Protein AF-A0A560XDJ1-F1 (afdb_monomer_lite)

Sequence (85 aa):
MGNLTAANIASLEVSASWGSLNKDGSLGLPVTVIKRLPLKGECAAASWCEFSVVFDGIKPDEFGFLQVEKVHVGRVSLSKGINER

pLDDT: mean 88.01, std 11.67, range [40.94, 95.5]

Structure (mmCIF, N/CA/C/O backbone):
data_AF-A0A560XDJ1-F1
#
_entry.id   AF-A0A560XDJ1-F1
#
loop_
_atom_site.group_PDB
_atom_site.id
_atom_site.type_symbol
_atom_site.label_atom_id
_atom_site.label_alt_id
_atom_site.label_comp_id
_atom_site.label_asym_id
_atom_site.label_entity_id
_atom_site.label_seq_id
_atom_site.pdbx_PDB_ins_code
_atom_site.Cartn_x
_atom_site.Cartn_y
_atom_site.Cartn_z
_atom_site.occupancy
_atom_site.B_iso_or_equiv
_atom_site.auth_seq_id
_atom_site.auth_comp_id
_atom_site.auth_asym_id
_atom_site.auth_atom_id
_atom_site.pdbx_PDB_model_num
ATOM 1 N N . MET A 1 1 ? -0.197 0.902 -8.078 1.00 88.00 1 MET A N 1
ATOM 2 C CA . MET A 1 1 ? 1.138 1.438 -7.716 1.00 88.00 1 MET A CA 1
ATOM 3 C C . MET A 1 1 ? 1.879 1.808 -8.994 1.00 88.00 1 MET A C 1
ATOM 5 O O . MET A 1 1 ? 1.797 1.041 -9.942 1.00 88.00 1 MET A O 1
ATOM 9 N N . GLY A 1 2 ? 2.546 2.964 -9.050 1.00 92.81 2 GLY A N 1
ATOM 10 C CA . GLY A 1 2 ? 3.359 3.360 -10.208 1.00 92.81 2 GLY A CA 1
ATOM 11 C C . GLY A 1 2 ? 4.839 3.066 -9.969 1.00 92.81 2 GLY A C 1
ATOM 12 O O . GLY A 1 2 ? 5.386 3.511 -8.961 1.00 92.81 2 GLY A O 1
ATOM 13 N N . ASN A 1 3 ? 5.486 2.327 -10.872 1.00 94.06 3 ASN A N 1
ATOM 14 C CA . ASN A 1 3 ? 6.935 2.150 -10.853 1.00 94.06 3 ASN A CA 1
ATOM 15 C C . ASN A 1 3 ? 7.591 3.266 -11.661 1.00 94.06 3 ASN A C 1
ATOM 17 O O . ASN A 1 3 ? 7.556 3.271 -12.886 1.00 94.06 3 ASN A O 1
ATOM 21 N N . LEU A 1 4 ? 8.202 4.209 -10.951 1.00 93.12 4 LEU A N 1
ATOM 22 C CA . LEU A 1 4 ? 8.866 5.369 -11.547 1.00 93.12 4 LEU A CA 1
ATOM 23 C C . LEU A 1 4 ? 10.295 5.069 -12.023 1.00 93.12 4 LEU A C 1
ATOM 25 O O . LEU A 1 4 ? 10.976 5.959 -12.524 1.00 93.12 4 LEU A O 1
ATOM 29 N N . THR A 1 5 ? 10.779 3.842 -11.831 1.00 92.38 5 THR A N 1
ATOM 30 C CA . THR A 1 5 ? 12.140 3.456 -12.207 1.00 92.38 5 THR A CA 1
ATOM 31 C C . THR A 1 5 ? 12.195 2.925 -13.637 1.00 92.38 5 THR A C 1
ATOM 33 O O . THR A 1 5 ? 11.206 2.430 -14.178 1.00 92.38 5 THR A O 1
ATOM 36 N N . ALA A 1 6 ? 13.387 2.965 -14.233 1.00 92.44 6 ALA A N 1
ATOM 37 C CA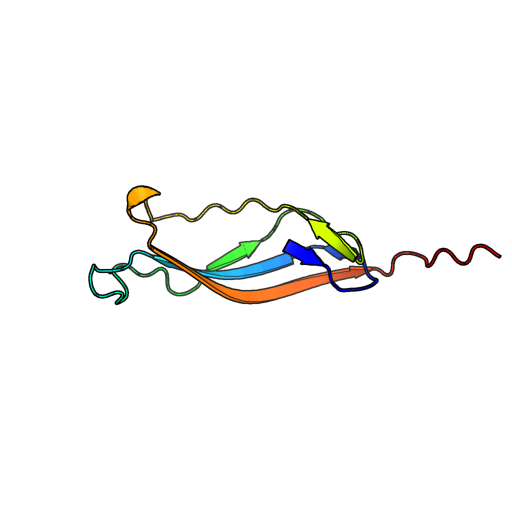 . ALA A 1 6 ? 13.685 2.320 -15.514 1.00 92.44 6 ALA A CA 1
ATOM 38 C C . ALA A 1 6 ? 13.968 0.806 -15.380 1.00 92.44 6 ALA A C 1
ATOM 40 O O . ALA A 1 6 ? 14.497 0.186 -16.299 1.00 92.44 6 ALA A O 1
ATOM 41 N N . ALA A 1 7 ? 13.675 0.210 -14.221 1.00 94.00 7 ALA A N 1
ATOM 42 C CA . ALA A 1 7 ? 13.898 -1.199 -13.938 1.00 94.00 7 ALA A CA 1
ATOM 43 C C . ALA A 1 7 ? 12.572 -1.886 -13.623 1.00 94.00 7 ALA A C 1
ATOM 45 O O . ALA A 1 7 ? 11.674 -1.285 -13.040 1.00 94.00 7 ALA A O 1
ATOM 46 N N . ASN A 1 8 ? 12.470 -3.169 -13.942 1.00 94.56 8 ASN A N 1
ATOM 47 C CA . ASN A 1 8 ? 11.411 -3.994 -13.391 1.00 94.56 8 ASN A CA 1
ATOM 48 C C . ASN A 1 8 ? 11.685 -4.228 -11.902 1.00 94.56 8 ASN A C 1
ATOM 50 O O . ASN A 1 8 ? 12.822 -4.509 -11.503 1.00 94.56 8 ASN A O 1
ATOM 54 N N . ILE A 1 9 ? 10.639 -4.141 -11.085 1.00 95.00 9 ILE A N 1
ATOM 55 C CA . ILE A 1 9 ? 10.698 -4.397 -9.645 1.00 95.00 9 ILE A CA 1
ATOM 56 C C . ILE A 1 9 ? 9.786 -5.568 -9.288 1.00 95.00 9 ILE A C 1
ATOM 58 O O . ILE A 1 9 ? 8.647 -5.644 -9.738 1.00 95.00 9 ILE A O 1
ATOM 62 N N . ALA A 1 10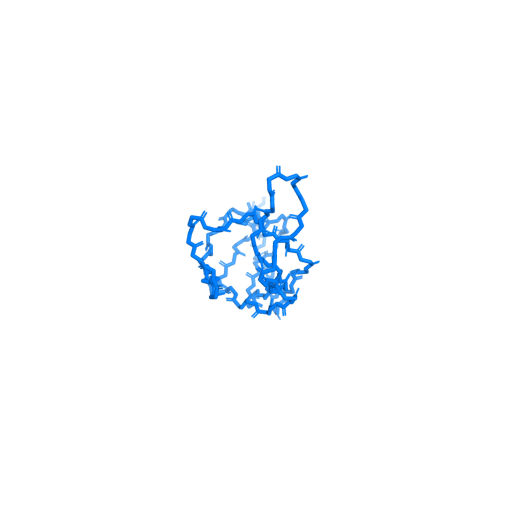 ? 10.277 -6.491 -8.471 1.00 94.19 10 ALA A N 1
ATOM 63 C CA . ALA A 1 10 ? 9.530 -7.666 -8.036 1.00 94.19 10 ALA A CA 1
ATOM 64 C C . ALA A 1 10 ? 9.794 -7.963 -6.558 1.00 94.19 10 ALA A C 1
ATOM 66 O O . ALA A 1 10 ? 10.675 -7.361 -5.932 1.00 94.19 10 ALA A O 1
ATOM 67 N N . SER A 1 11 ? 9.030 -8.911 -6.008 1.00 93.69 11 SER A N 1
ATOM 68 C CA . SER A 1 11 ? 9.110 -9.293 -4.591 1.00 93.69 11 SER A CA 1
ATOM 69 C C . SER A 1 11 ? 8.932 -8.079 -3.677 1.00 93.69 11 SER A C 1
ATOM 71 O O . SER A 1 11 ? 9.752 -7.811 -2.799 1.00 93.69 11 SER A O 1
ATOM 73 N N . LEU A 1 12 ? 7.892 -7.295 -3.960 1.00 94.50 12 LEU A N 1
ATOM 74 C CA . LEU A 1 12 ? 7.564 -6.100 -3.198 1.00 94.50 12 LEU A CA 1
ATOM 75 C C . LEU A 1 12 ? 6.927 -6.493 -1.861 1.00 94.50 12 LEU A C 1
ATOM 77 O O . LEU A 1 12 ? 6.085 -7.386 -1.799 1.00 94.50 12 LEU A O 1
ATOM 81 N N . GLU A 1 13 ? 7.298 -5.790 -0.800 1.00 95.25 13 GLU A N 1
ATOM 82 C CA . GLU A 1 13 ? 6.677 -5.896 0.521 1.00 95.25 13 GLU A CA 1
ATOM 83 C C . GLU A 1 13 ? 6.305 -4.497 1.008 1.00 95.25 13 GLU A C 1
ATOM 85 O O . GLU A 1 13 ? 7.092 -3.557 0.883 1.00 95.25 13 GLU A O 1
ATOM 90 N N . VAL A 1 14 ? 5.105 -4.350 1.565 1.00 94.56 14 VAL A N 1
ATOM 91 C CA . VAL A 1 14 ? 4.628 -3.093 2.144 1.00 94.56 14 VAL A CA 1
ATOM 92 C C . VAL A 1 14 ? 4.479 -3.250 3.649 1.00 94.56 14 VAL A C 1
ATOM 94 O O . VAL A 1 14 ? 3.778 -4.145 4.109 1.00 94.56 14 VAL A O 1
ATOM 97 N N . SER A 1 15 ? 5.097 -2.357 4.416 1.00 95.12 15 SER A N 1
ATOM 98 C CA . SER A 1 15 ? 4.777 -2.167 5.829 1.00 95.12 15 SER A CA 1
ATOM 99 C C . SER A 1 15 ? 3.667 -1.134 5.938 1.00 95.12 15 SER A C 1
ATOM 101 O O . SER A 1 15 ? 3.855 0.014 5.523 1.00 95.12 15 SER A O 1
ATOM 103 N N . ALA A 1 16 ? 2.522 -1.538 6.477 1.00 94.69 16 ALA A N 1
ATOM 104 C CA . ALA A 1 16 ? 1.367 -0.665 6.624 1.00 94.69 16 ALA A CA 1
ATOM 105 C C . ALA A 1 16 ? 0.610 -0.898 7.933 1.00 94.69 16 ALA A C 1
ATOM 107 O O . ALA A 1 16 ? 0.643 -1.988 8.508 1.00 94.69 16 ALA A O 1
ATOM 108 N N . SER A 1 17 ? -0.110 0.132 8.356 1.00 93.81 17 SER A N 1
ATOM 109 C CA . SER A 1 17 ? -1.045 0.136 9.474 1.00 93.81 17 SER A CA 1
ATOM 110 C C . SER A 1 17 ? -2.429 0.559 8.978 1.00 93.81 17 SER A C 1
ATOM 112 O O . SER A 1 17 ? -2.557 1.301 8.001 1.00 93.81 17 SER A O 1
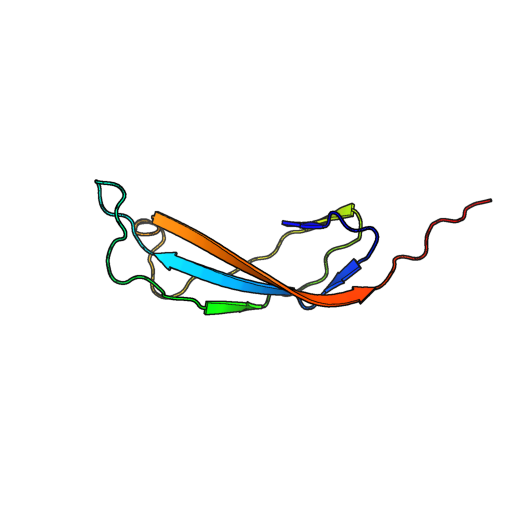ATOM 114 N N . TRP A 1 18 ? -3.480 0.026 9.595 1.00 94.38 18 TRP A N 1
ATOM 115 C CA . TRP A 1 18 ? -4.862 0.326 9.220 1.00 94.38 18 TRP A CA 1
ATOM 116 C C . TRP A 1 18 ? -5.795 0.187 10.415 1.00 94.38 18 TRP A C 1
ATOM 118 O O . TRP A 1 18 ? -5.491 -0.497 11.401 1.00 94.38 18 TRP A O 1
ATOM 128 N N . GLY A 1 19 ? -6.946 0.840 10.322 1.00 94.81 19 GLY A N 1
ATOM 129 C CA . GLY A 1 19 ? -7.903 0.881 11.414 1.00 94.81 19 GLY A CA 1
ATOM 130 C C . GLY A 1 19 ? -9.095 1.782 11.127 1.00 94.81 19 GLY A C 1
ATOM 131 O O . GLY A 1 19 ? -9.268 2.307 10.023 1.00 94.81 19 GLY A O 1
ATOM 132 N N . SER A 1 20 ? -9.911 1.963 12.157 1.00 93.88 20 SER A N 1
ATOM 133 C CA . SER A 1 20 ? -11.047 2.878 12.143 1.00 93.88 20 SER A CA 1
ATOM 134 C C . SER A 1 20 ? -10.629 4.298 12.511 1.00 93.88 20 SER A C 1
ATOM 136 O O . SER A 1 20 ? -9.586 4.523 13.128 1.00 93.88 20 SER A O 1
ATOM 138 N N . LEU A 1 21 ? -11.476 5.262 12.161 1.00 93.12 21 LEU A N 1
ATOM 139 C CA . LEU A 1 21 ? -11.392 6.635 12.646 1.00 93.12 21 LEU A CA 1
ATOM 140 C C . LEU A 1 21 ? -12.647 6.956 13.456 1.00 93.12 21 LEU A C 1
ATOM 142 O O . LEU A 1 21 ? -13.757 6.569 13.089 1.00 93.12 21 LEU A O 1
ATOM 146 N N . ASN A 1 22 ? -12.468 7.676 14.556 1.00 91.19 22 ASN A N 1
ATOM 147 C CA . ASN A 1 22 ? -13.565 8.271 15.304 1.00 91.19 22 ASN A CA 1
ATOM 148 C C . ASN A 1 22 ? -14.152 9.457 14.520 1.00 91.19 22 ASN A C 1
ATOM 150 O O . ASN A 1 22 ? -13.547 9.978 13.582 1.00 91.19 22 ASN A O 1
ATOM 154 N N . LYS A 1 23 ? -15.333 9.933 14.931 1.00 91.25 23 LYS A N 1
ATOM 155 C CA . LYS A 1 23 ? -16.016 11.067 14.274 1.00 91.25 23 LYS A CA 1
ATOM 156 C C . LYS A 1 23 ? -15.211 12.371 14.289 1.00 91.25 23 LYS A C 1
ATOM 158 O O . LYS A 1 23 ? -15.448 13.232 13.452 1.00 91.25 23 LYS A O 1
ATOM 163 N N . ASP A 1 24 ? -14.297 12.519 15.243 1.00 94.19 24 ASP A N 1
ATOM 164 C CA . ASP A 1 24 ? -13.397 13.668 15.372 1.00 94.19 24 ASP A CA 1
ATOM 165 C C . ASP A 1 24 ? -12.103 13.522 14.544 1.00 94.19 24 ASP A C 1
ATOM 167 O O . ASP A 1 24 ? -11.248 14.403 14.583 1.00 94.19 24 ASP A O 1
ATOM 171 N N . GLY A 1 25 ? -11.951 12.421 13.798 1.00 88.31 25 GLY A N 1
ATOM 172 C CA . GLY A 1 25 ? -10.767 12.118 12.996 1.00 88.31 25 GLY A CA 1
ATOM 173 C C . GLY A 1 25 ? -9.610 11.491 13.778 1.00 88.31 25 GLY A C 1
ATOM 174 O O . GLY A 1 25 ? -8.569 11.211 13.185 1.00 88.31 25 GLY A O 1
ATOM 175 N N . SER A 1 26 ? -9.763 11.243 15.083 1.00 91.56 26 SER A N 1
ATOM 176 C CA . SER A 1 26 ? -8.775 10.494 15.868 1.00 91.56 26 SER A CA 1
ATOM 177 C C . SER A 1 26 ? -8.817 8.994 15.548 1.00 91.56 26 SER A C 1
ATOM 179 O O . SER A 1 26 ? -9.808 8.478 15.029 1.00 91.56 26 SER A O 1
ATOM 181 N N . LEU A 1 27 ? -7.737 8.268 15.854 1.00 89.31 27 LEU A N 1
ATOM 182 C CA . LEU A 1 27 ? -7.664 6.825 15.610 1.00 89.31 27 LEU A CA 1
ATOM 183 C C . LEU A 1 27 ? -8.651 6.064 16.512 1.00 89.31 27 LEU A C 1
ATOM 185 O O . LEU A 1 27 ? -8.615 6.194 17.737 1.00 89.31 27 LEU A O 1
ATOM 189 N N . GLY A 1 28 ? -9.512 5.247 15.904 1.00 81.06 28 GLY A N 1
ATOM 190 C CA . GLY A 1 28 ? -10.394 4.320 16.612 1.00 81.06 28 GLY A CA 1
ATOM 191 C C . GLY A 1 28 ? -9.643 3.054 17.030 1.00 81.06 28 GLY A C 1
ATOM 192 O O . GLY A 1 28 ? -8.801 2.552 16.287 1.00 81.06 28 GLY A O 1
ATOM 193 N N . LEU A 1 29 ? -9.936 2.526 18.221 1.00 76.94 29 LEU A N 1
ATOM 194 C CA . LEU A 1 29 ? -9.367 1.260 18.695 1.00 76.94 29 LEU A CA 1
ATOM 195 C C . LEU A 1 29 ? -10.248 0.065 18.275 1.00 76.94 29 LEU A C 1
ATOM 197 O O . LEU A 1 29 ? -11.471 0.182 18.343 1.00 76.94 29 LEU A O 1
ATOM 201 N N . PRO A 1 30 ? -9.657 -1.098 17.932 1.00 68.25 30 PRO A N 1
ATOM 202 C CA . PRO A 1 30 ? -8.221 -1.375 17.884 1.00 68.25 30 PRO A CA 1
ATOM 203 C C . PRO A 1 30 ? -7.554 -0.845 16.603 1.00 68.25 30 PRO A C 1
ATOM 205 O O . PRO A 1 30 ? -8.102 -0.937 15.509 1.00 68.25 30 PRO A O 1
ATOM 208 N N . VAL A 1 31 ? -6.322 -0.351 16.740 1.00 74.62 31 VAL A N 1
ATOM 209 C CA . VAL A 1 31 ? -5.462 0.012 15.605 1.00 74.62 31 VAL A CA 1
ATOM 210 C C . VAL A 1 31 ? -4.540 -1.161 15.285 1.00 74.62 31 VAL A C 1
ATOM 212 O O . VAL A 1 31 ? -3.853 -1.668 16.175 1.00 74.62 31 VAL A O 1
ATOM 215 N N . THR A 1 32 ? -4.470 -1.577 14.018 1.00 76.81 32 THR A N 1
ATOM 216 C CA 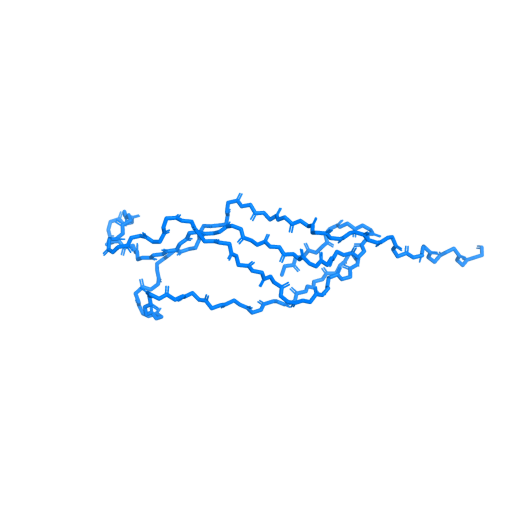. THR A 1 32 ? -3.408 -2.496 13.590 1.00 76.81 32 THR A CA 1
ATOM 217 C C . THR A 1 32 ? -2.097 -1.726 13.574 1.00 76.81 32 THR A C 1
ATOM 219 O O . THR A 1 32 ? -1.951 -0.817 12.768 1.00 76.81 32 THR A O 1
ATOM 222 N N . VAL A 1 33 ? -1.157 -2.095 14.452 1.00 77.56 33 VAL A N 1
ATOM 223 C CA . VAL A 1 33 ? 0.083 -1.337 14.689 1.00 77.56 33 VAL A CA 1
ATOM 224 C C . VAL A 1 33 ? 0.909 -1.216 13.412 1.00 77.56 33 VAL A C 1
ATOM 226 O O . VAL A 1 33 ? 0.985 -0.122 12.883 1.00 77.56 33 VAL A O 1
ATOM 229 N N . ILE A 1 34 ? 1.490 -2.308 12.901 1.00 86.50 34 ILE A N 1
ATOM 230 C CA . ILE A 1 34 ? 2.185 -2.379 11.603 1.00 86.50 34 ILE A CA 1
ATOM 231 C C . ILE A 1 34 ? 2.184 -3.849 11.162 1.00 86.50 34 ILE A C 1
ATOM 233 O O . ILE A 1 34 ? 2.587 -4.724 11.931 1.00 86.50 34 ILE A O 1
ATOM 237 N N . LYS A 1 35 ? 1.783 -4.141 9.924 1.00 92.88 35 LYS A N 1
ATOM 238 C CA . LYS A 1 35 ? 1.924 -5.464 9.299 1.00 92.88 35 LYS A CA 1
ATOM 239 C C . LYS A 1 35 ? 2.700 -5.366 7.991 1.00 92.88 35 LYS A C 1
ATOM 241 O O . LYS A 1 35 ? 2.608 -4.377 7.268 1.00 92.88 35 LYS A O 1
ATOM 246 N N . ARG A 1 36 ? 3.457 -6.424 7.696 1.00 93.38 36 ARG A N 1
ATOM 247 C CA . ARG A 1 36 ? 4.154 -6.612 6.422 1.00 93.38 36 ARG A CA 1
ATOM 248 C C . ARG A 1 36 ? 3.261 -7.390 5.471 1.00 93.38 36 ARG A C 1
ATOM 250 O O . ARG A 1 36 ? 2.814 -8.487 5.799 1.00 93.38 36 ARG A O 1
ATOM 257 N N . LEU A 1 37 ? 2.999 -6.805 4.314 1.00 93.06 37 LEU A N 1
ATOM 258 C CA . LEU A 1 37 ? 2.110 -7.331 3.294 1.00 93.06 37 LEU A CA 1
ATOM 259 C C . LEU A 1 37 ? 2.923 -7.592 2.022 1.00 93.06 37 LEU A C 1
ATOM 261 O O . LEU A 1 37 ? 3.337 -6.633 1.361 1.00 93.06 37 LEU A O 1
ATOM 265 N N . PRO A 1 38 ? 3.182 -8.862 1.665 1.00 93.31 38 PRO A N 1
ATOM 266 C CA . PRO A 1 38 ? 3.838 -9.176 0.406 1.00 93.31 38 PRO A CA 1
ATOM 267 C C . PRO A 1 38 ? 2.889 -8.871 -0.757 1.00 93.31 38 PRO A C 1
ATOM 269 O O . PRO A 1 38 ? 1.755 -9.353 -0.794 1.00 93.31 38 PRO A O 1
ATOM 272 N N . LEU A 1 39 ? 3.364 -8.103 -1.735 1.00 92.38 39 LEU A N 1
ATOM 273 C CA . LEU A 1 39 ? 2.642 -7.849 -2.976 1.00 92.38 39 LEU A CA 1
ATOM 274 C C . LEU A 1 39 ? 3.074 -8.887 -4.010 1.00 92.38 39 LEU A C 1
ATOM 276 O O . LEU A 1 39 ? 4.219 -8.910 -4.468 1.00 92.38 39 LEU A O 1
ATOM 280 N N . LYS A 1 40 ? 2.151 -9.779 -4.367 1.00 89.31 40 LYS A N 1
ATOM 281 C CA . LYS A 1 40 ? 2.411 -10.828 -5.354 1.00 89.31 40 LYS A CA 1
ATOM 282 C C . LYS A 1 40 ? 2.436 -10.224 -6.755 1.00 89.31 40 LYS A C 1
ATOM 284 O O . LYS A 1 40 ? 1.429 -9.692 -7.207 1.00 89.31 40 LYS A O 1
ATOM 289 N N . GLY A 1 41 ? 3.567 -10.357 -7.441 1.00 89.56 41 GLY A N 1
ATOM 290 C CA . GLY A 1 41 ? 3.720 -9.956 -8.836 1.00 89.56 41 GLY A CA 1
ATOM 291 C C . GLY A 1 41 ? 5.028 -9.223 -9.112 1.00 89.56 41 GLY A C 1
ATOM 292 O O . GLY A 1 41 ? 5.915 -9.121 -8.261 1.00 89.56 41 GLY A O 1
ATOM 293 N N . GLU A 1 42 ? 5.123 -8.721 -10.334 1.00 92.62 42 GLU A N 1
ATOM 294 C CA . GLU A 1 42 ? 6.199 -7.865 -10.822 1.00 92.62 42 GLU A CA 1
ATOM 295 C C . GLU A 1 42 ? 5.578 -6.579 -11.362 1.00 92.62 42 GLU A C 1
ATOM 297 O O . GLU A 1 42 ? 4.454 -6.584 -11.864 1.00 92.62 42 GLU A O 1
ATOM 302 N N . CYS A 1 43 ? 6.310 -5.479 -11.244 1.00 93.88 43 CYS A N 1
ATOM 303 C CA . CYS A 1 43 ? 5.937 -4.208 -11.819 1.00 93.88 43 CYS A CA 1
ATOM 304 C C . CYS A 1 43 ? 6.986 -3.773 -12.835 1.00 93.88 43 CYS A C 1
ATOM 306 O O . CYS A 1 43 ? 8.157 -3.591 -12.489 1.00 93.88 43 CYS A O 1
ATOM 308 N N . ALA A 1 44 ? 6.566 -3.635 -14.092 1.00 94.62 44 ALA A N 1
ATOM 309 C CA . ALA A 1 44 ? 7.459 -3.268 -15.179 1.00 94.62 44 ALA A CA 1
ATOM 310 C C . ALA A 1 44 ? 7.998 -1.841 -15.006 1.00 94.62 44 ALA A C 1
ATOM 312 O O . ALA A 1 44 ? 7.442 -1.024 -14.265 1.00 94.62 44 ALA A O 1
ATOM 313 N N . ALA A 1 45 ? 9.126 -1.561 -15.654 1.00 94.56 45 ALA A N 1
ATOM 314 C CA . ALA A 1 45 ? 9.711 -0.228 -15.698 1.00 94.56 45 ALA A CA 1
ATOM 315 C C . ALA A 1 45 ? 8.707 0.812 -16.227 1.00 94.56 45 ALA A C 1
ATOM 317 O O . ALA A 1 45 ? 7.989 0.552 -17.192 1.00 94.56 45 ALA A O 1
ATOM 318 N N . ALA A 1 46 ? 8.689 1.997 -15.611 1.00 94.12 46 ALA A N 1
ATOM 319 C CA . ALA A 1 46 ? 7.875 3.145 -16.022 1.00 94.12 46 ALA A CA 1
ATOM 320 C C . ALA A 1 46 ? 6.368 2.851 -16.218 1.00 94.12 46 ALA A C 1
ATOM 322 O O . ALA A 1 46 ? 5.712 3.499 -17.035 1.00 94.12 46 ALA A O 1
ATOM 323 N N . SER A 1 47 ? 5.803 1.885 -15.483 1.00 93.31 47 SER A N 1
ATOM 324 C CA . SER A 1 47 ? 4.413 1.450 -15.662 1.00 93.31 47 SER A CA 1
ATOM 325 C C . SER A 1 47 ? 3.567 1.529 -14.394 1.00 93.31 47 SER A C 1
ATOM 327 O O . SER A 1 47 ? 4.064 1.527 -13.264 1.00 93.31 47 SER A O 1
ATOM 329 N N . TRP A 1 48 ? 2.249 1.522 -14.590 1.00 95.50 48 TRP A N 1
ATOM 330 C CA . TRP A 1 48 ? 1.277 1.262 -13.532 1.00 95.50 48 TRP A CA 1
ATOM 331 C C . TRP A 1 48 ? 1.074 -0.238 -13.340 1.00 95.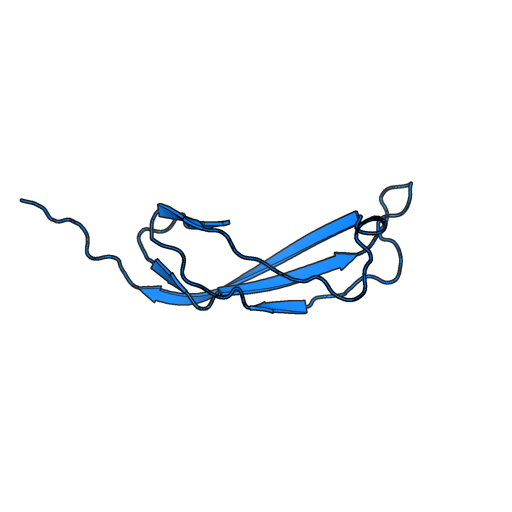50 48 TRP A C 1
ATOM 333 O O . TRP A 1 48 ? 0.984 -0.987 -14.308 1.00 95.50 48 TRP A O 1
ATOM 343 N N . CYS A 1 49 ? 0.983 -0.656 -12.081 1.00 92.31 49 CYS A N 1
ATOM 344 C CA . CYS A 1 49 ? 0.802 -2.047 -11.684 1.00 92.31 49 CYS A CA 1
ATOM 345 C C . CYS A 1 49 ? -0.280 -2.156 -10.619 1.00 92.31 49 CYS A C 1
ATOM 347 O O . CYS A 1 49 ? -0.394 -1.297 -9.733 1.00 92.31 49 CYS A O 1
ATOM 349 N N . GLU A 1 50 ? -1.052 -3.229 -10.696 1.00 94.00 50 GLU A N 1
ATOM 350 C CA . GLU A 1 50 ? -2.122 -3.523 -9.757 1.00 94.00 50 GLU A CA 1
ATOM 351 C C . GLU A 1 50 ? -1.69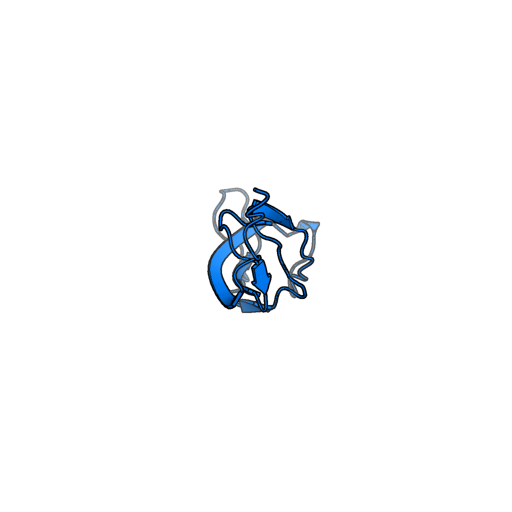4 -4.637 -8.805 1.00 94.00 50 GLU A C 1
ATOM 353 O O . GLU A 1 50 ? -1.121 -5.643 -9.217 1.00 94.00 50 GLU A O 1
ATOM 358 N N . PHE A 1 51 ? -1.962 -4.435 -7.518 1.00 91.38 51 PHE A N 1
ATOM 359 C CA . PHE A 1 51 ? -1.722 -5.421 -6.476 1.00 91.38 51 PHE A CA 1
ATOM 360 C C . PHE A 1 51 ? -2.938 -5.460 -5.564 1.00 91.38 51 PHE A C 1
ATOM 362 O O . PHE A 1 51 ? -3.447 -4.411 -5.167 1.00 91.38 51 PHE A O 1
ATOM 369 N N . SER A 1 52 ? -3.368 -6.663 -5.198 1.00 91.06 52 SER A N 1
ATOM 370 C CA . SER A 1 52 ? -4.438 -6.864 -4.226 1.00 91.06 52 SER A CA 1
ATOM 371 C C . SER A 1 52 ? -3.845 -7.219 -2.868 1.00 91.06 52 SER A C 1
ATOM 373 O O . SER A 1 52 ? -2.972 -8.082 -2.764 1.00 91.06 52 SER A O 1
ATOM 375 N N . VAL A 1 53 ? -4.345 -6.566 -1.824 1.00 88.44 53 VAL A N 1
ATOM 376 C CA . VAL A 1 53 ? -3.996 -6.831 -0.427 1.00 88.44 53 VAL A CA 1
ATOM 377 C C . VAL A 1 53 ? -5.268 -7.035 0.380 1.00 88.44 53 VAL A C 1
ATOM 379 O O . VAL A 1 53 ? -6.295 -6.424 0.091 1.00 88.44 53 VAL A O 1
ATOM 382 N N . VAL A 1 54 ? -5.195 -7.911 1.379 1.00 88.06 54 VAL A N 1
ATOM 383 C CA . VAL A 1 54 ? -6.293 -8.169 2.313 1.00 88.06 54 VAL A CA 1
ATOM 384 C C . VAL A 1 54 ? -5.909 -7.585 3.665 1.00 88.06 54 VAL A C 1
ATOM 386 O O . VAL A 1 54 ? -4.821 -7.852 4.177 1.00 88.06 54 VAL A O 1
ATOM 389 N N . PHE A 1 55 ? -6.799 -6.768 4.221 1.00 89.31 55 PHE A N 1
ATOM 390 C CA . PHE A 1 55 ? -6.637 -6.149 5.529 1.00 89.31 55 PHE A CA 1
ATOM 391 C C . PHE A 1 55 ? -7.509 -6.883 6.544 1.00 89.31 55 PHE A C 1
ATOM 393 O O . PHE A 1 55 ? -8.703 -6.622 6.665 1.00 89.31 55 PHE A O 1
ATOM 400 N N . ASP A 1 56 ? -6.913 -7.831 7.262 1.00 88.12 56 ASP A N 1
ATOM 401 C CA . ASP A 1 56 ? -7.643 -8.612 8.260 1.00 88.12 56 ASP A CA 1
ATOM 402 C C . ASP A 1 56 ? -7.981 -7.777 9.503 1.00 88.12 56 ASP A C 1
ATOM 404 O O . ASP A 1 56 ? -7.258 -6.840 9.861 1.00 88.12 56 ASP A O 1
ATOM 408 N N . GLY A 1 57 ? -9.027 -8.192 10.221 1.00 88.38 57 GLY A N 1
ATOM 409 C CA . GLY A 1 57 ? -9.374 -7.642 11.536 1.00 88.38 57 GLY A CA 1
ATOM 410 C C . GLY A 1 57 ? -10.134 -6.317 11.504 1.00 88.38 57 GLY A C 1
ATOM 411 O O . GLY A 1 57 ? -10.294 -5.702 12.553 1.00 88.38 57 GLY A O 1
ATOM 412 N N . ILE A 1 58 ? -10.610 -5.889 10.333 1.00 89.44 58 ILE A N 1
ATOM 413 C CA . ILE A 1 58 ? -11.451 -4.704 10.166 1.00 89.44 58 ILE A CA 1
ATOM 414 C C . ILE A 1 58 ? -12.549 -4.984 9.142 1.00 89.44 58 ILE A C 1
ATOM 416 O O . ILE A 1 58 ? -12.307 -5.647 8.131 1.00 89.44 58 ILE A O 1
ATOM 420 N N . LYS A 1 59 ? -13.767 -4.506 9.401 1.00 89.94 59 LYS A N 1
ATOM 421 C CA . LYS A 1 59 ? -14.843 -4.592 8.413 1.00 89.94 59 LYS A CA 1
ATOM 422 C C . LYS A 1 59 ? -14.737 -3.456 7.392 1.00 89.94 59 LYS A C 1
ATOM 424 O O . LYS A 1 59 ? -14.246 -2.382 7.737 1.00 89.94 59 LYS A O 1
ATOM 429 N N . PRO A 1 60 ? -15.238 -3.646 6.159 1.00 91.12 60 PRO A N 1
ATOM 430 C CA . PRO A 1 60 ? -15.200 -2.599 5.139 1.00 91.12 60 PRO A CA 1
ATOM 431 C C . PRO A 1 60 ? -15.878 -1.281 5.545 1.00 91.12 60 PRO A C 1
ATOM 433 O O . PRO A 1 60 ? -15.406 -0.220 5.160 1.00 91.12 60 PRO A O 1
ATOM 436 N N . ASP A 1 61 ? -16.960 -1.335 6.326 1.00 92.25 61 ASP A N 1
ATOM 437 C CA . ASP A 1 61 ? -17.714 -0.169 6.813 1.00 92.25 61 ASP A CA 1
ATOM 438 C C . ASP A 1 61 ? -17.063 0.533 8.017 1.00 92.25 61 ASP A C 1
ATOM 440 O O . ASP A 1 61 ? -17.357 1.692 8.297 1.00 92.25 61 ASP A O 1
ATOM 444 N N . GLU A 1 62 ? -16.148 -0.149 8.702 1.00 90.75 62 GLU A N 1
ATOM 445 C CA . GLU A 1 62 ? -15.354 0.381 9.813 1.00 90.75 62 GLU A CA 1
ATOM 446 C C . GLU A 1 62 ? -13.975 0.895 9.344 1.00 90.75 62 GLU A C 1
ATOM 448 O O . GLU A 1 62 ? -13.228 1.466 10.143 1.00 90.75 62 GLU A O 1
ATOM 453 N N . PHE A 1 63 ? -13.617 0.702 8.067 1.00 91.75 63 PHE A N 1
ATOM 454 C CA . PHE A 1 63 ? -12.320 1.080 7.504 1.00 91.75 63 PHE A CA 1
ATOM 455 C C . PHE A 1 63 ? -12.183 2.601 7.374 1.00 91.75 63 PHE A C 1
ATOM 457 O O . PHE A 1 63 ? -12.791 3.226 6.507 1.00 91.75 63 PHE A O 1
ATOM 464 N N . GLY A 1 64 ? -11.359 3.199 8.234 1.00 92.81 64 GLY A N 1
ATOM 465 C CA . GLY A 1 64 ? -11.162 4.648 8.285 1.00 92.81 64 GLY A CA 1
ATOM 466 C C . GLY A 1 64 ? -9.857 5.115 7.650 1.00 92.81 64 GLY A C 1
ATOM 467 O O . GLY A 1 64 ? -9.833 6.156 6.998 1.00 92.81 64 GLY A O 1
ATOM 468 N N . PHE A 1 65 ? -8.766 4.365 7.827 1.00 92.81 65 PHE A N 1
ATOM 469 C CA . PHE A 1 65 ? -7.460 4.770 7.311 1.00 92.81 65 PHE A CA 1
ATOM 470 C C . PHE A 1 65 ? -6.576 3.594 6.888 1.00 92.81 65 PHE A C 1
ATOM 472 O O . PHE A 1 65 ? -6.675 2.480 7.405 1.00 92.81 65 PHE A O 1
ATOM 479 N N . LEU A 1 66 ? -5.649 3.910 5.983 1.00 93.00 66 LEU A N 1
ATOM 480 C CA . LEU A 1 66 ? -4.491 3.107 5.616 1.00 93.00 66 LEU A CA 1
ATOM 481 C C . LEU A 1 66 ? -3.265 4.014 5.643 1.00 93.00 66 LEU A C 1
ATOM 483 O O . LEU A 1 66 ? -3.219 5.010 4.921 1.00 93.00 66 LEU A O 1
ATOM 487 N N . GLN A 1 67 ? -2.257 3.650 6.421 1.00 92.69 67 GLN A N 1
ATOM 488 C CA . GLN A 1 67 ? -0.966 4.318 6.412 1.00 92.69 67 GLN A CA 1
ATOM 489 C C . GLN A 1 67 ? 0.091 3.342 5.908 1.00 92.69 67 GLN A C 1
ATOM 491 O O . GLN A 1 67 ? 0.354 2.307 6.515 1.00 92.69 67 GLN A O 1
ATOM 496 N N . VAL A 1 68 ? 0.706 3.683 4.779 1.00 93.56 68 VAL A N 1
ATOM 497 C CA . VAL A 1 68 ? 1.860 2.960 4.241 1.00 93.56 68 VAL A CA 1
ATOM 498 C C . VAL A 1 68 ? 3.121 3.621 4.775 1.00 93.56 68 VAL A C 1
ATOM 500 O O . VAL A 1 68 ? 3.401 4.773 4.456 1.00 93.56 68 VAL A O 1
ATOM 503 N N . GLU A 1 69 ? 3.888 2.899 5.584 1.00 93.25 69 GLU A N 1
ATOM 504 C CA . GLU A 1 69 ? 5.117 3.425 6.183 1.00 93.25 69 GLU A CA 1
ATOM 505 C C . GLU A 1 69 ? 6.338 3.174 5.308 1.00 93.25 69 GLU A C 1
ATOM 507 O O . GLU A 1 69 ? 7.232 4.013 5.200 1.00 93.25 69 GLU A O 1
ATOM 512 N N . LYS A 1 70 ? 6.403 1.986 4.700 1.00 94.19 70 LYS A N 1
ATOM 513 C CA . LYS A 1 70 ? 7.568 1.570 3.926 1.00 94.19 70 LYS A CA 1
ATOM 514 C C . LYS A 1 70 ? 7.178 0.628 2.804 1.00 94.19 70 LYS A C 1
ATOM 516 O O . LYS A 1 70 ? 6.336 -0.246 2.981 1.00 94.19 70 LYS A O 1
ATOM 521 N N . VAL A 1 71 ? 7.870 0.767 1.679 1.00 92.69 71 VAL A N 1
ATOM 522 C CA . VAL A 1 71 ? 7.875 -0.211 0.591 1.00 92.69 71 VAL A CA 1
ATOM 523 C C . VAL A 1 71 ? 9.292 -0.760 0.465 1.00 92.69 71 VAL A C 1
ATOM 525 O O . VAL A 1 71 ? 10.256 0.001 0.373 1.00 92.69 71 VAL A O 1
ATOM 528 N N . HIS A 1 72 ? 9.429 -2.080 0.506 1.00 94.25 72 HIS A N 1
ATOM 529 C CA . HIS A 1 72 ? 10.680 -2.789 0.283 1.00 94.25 72 HIS A CA 1
ATOM 530 C C . HIS A 1 72 ? 10.639 -3.485 -1.078 1.00 94.25 72 HIS A C 1
ATOM 532 O O . HIS A 1 72 ? 9.647 -4.121 -1.427 1.00 94.25 72 HIS A O 1
ATOM 538 N N . VAL A 1 73 ? 11.729 -3.365 -1.837 1.00 93.56 73 VAL A N 1
ATOM 539 C CA . VAL A 1 73 ? 11.899 -4.022 -3.134 1.00 93.56 73 VAL A CA 1
ATOM 540 C C . VAL A 1 73 ? 12.905 -5.150 -2.970 1.00 93.56 73 VAL A C 1
ATOM 542 O O . VAL A 1 73 ? 14.087 -4.888 -2.755 1.00 93.56 73 VAL A O 1
ATOM 545 N N . GLY A 1 74 ? 12.441 -6.396 -3.069 1.00 93.00 74 GLY A N 1
ATOM 546 C CA . GLY A 1 74 ? 13.311 -7.563 -2.932 1.00 93.00 74 GLY A CA 1
ATOM 547 C C . GLY A 1 74 ? 14.158 -7.840 -4.176 1.00 93.00 74 GLY A C 1
ATOM 548 O O . GLY A 1 74 ? 15.274 -8.343 -4.060 1.00 93.00 74 GLY A O 1
ATOM 549 N N . ARG A 1 75 ? 13.655 -7.508 -5.373 1.00 93.62 75 ARG A N 1
ATOM 550 C CA . ARG A 1 75 ? 14.385 -7.705 -6.632 1.00 93.62 75 ARG A CA 1
ATOM 551 C C . ARG A 1 75 ? 14.214 -6.524 -7.575 1.00 93.62 75 ARG A C 1
ATOM 553 O O . ARG A 1 75 ? 13.099 -6.078 -7.827 1.00 93.62 75 ARG A O 1
ATOM 560 N N . VAL A 1 76 ? 15.331 -6.099 -8.155 1.00 92.94 76 VAL A N 1
ATOM 561 C CA . VAL A 1 76 ? 15.397 -5.099 -9.223 1.00 92.94 76 VAL A CA 1
ATOM 562 C C . VAL A 1 76 ? 16.070 -5.738 -10.430 1.00 92.94 76 VAL A C 1
ATOM 564 O O . VAL A 1 76 ? 17.052 -6.468 -10.289 1.00 92.94 76 VAL A O 1
ATOM 567 N N . SER A 1 77 ? 15.540 -5.509 -11.625 1.00 93.00 77 SER A N 1
ATOM 568 C CA . SER A 1 77 ? 16.120 -6.019 -12.869 1.00 93.00 77 SER A CA 1
ATOM 569 C C . SER A 1 77 ? 16.012 -4.962 -13.955 1.00 93.00 77 SER A C 1
ATOM 571 O O . SER A 1 77 ? 14.931 -4.449 -14.222 1.00 93.00 77 SER A O 1
ATOM 573 N N . LEU A 1 78 ? 17.136 -4.610 -14.575 1.00 85.94 78 LEU A N 1
ATOM 574 C CA . LEU A 1 78 ? 17.144 -3.629 -15.655 1.00 85.94 78 LEU A CA 1
ATOM 575 C C . LEU A 1 78 ? 16.428 -4.220 -16.869 1.00 85.94 78 LEU A C 1
ATOM 577 O O . LEU A 1 78 ? 16.836 -5.263 -17.386 1.00 85.94 78 LEU A O 1
ATOM 581 N N . SER A 1 79 ? 15.375 -3.550 -17.337 1.00 67.62 79 SER A N 1
ATOM 582 C CA . SER A 1 79 ? 14.839 -3.841 -18.661 1.00 67.62 79 SER A CA 1
ATOM 583 C C . SER A 1 79 ? 15.918 -3.466 -19.671 1.00 67.62 79 SER A C 1
ATOM 585 O O . SER A 1 79 ? 16.454 -2.358 -19.608 1.00 67.62 79 SER A O 1
ATOM 587 N N . LYS A 1 80 ? 16.277 -4.388 -20.574 1.00 64.81 80 LYS A N 1
ATOM 588 C CA . LYS A 1 80 ? 17.191 -4.093 -21.684 1.00 64.81 80 LYS A CA 1
ATOM 589 C C . LYS A 1 80 ? 16.664 -2.835 -22.374 1.00 64.81 80 LYS A C 1
ATOM 591 O O . LYS A 1 80 ? 15.559 -2.863 -22.911 1.00 64.81 80 LYS A O 1
ATOM 596 N N . GLY A 1 81 ? 17.420 -1.740 -22.303 1.00 54.28 81 GLY A N 1
ATOM 597 C CA . GLY A 1 81 ? 17.085 -0.536 -23.048 1.00 54.28 81 GLY A CA 1
ATOM 598 C C . GLY A 1 81 ? 16.925 -0.922 -24.512 1.00 54.28 81 GLY A C 1
ATOM 599 O O . GLY A 1 81 ? 17.759 -1.660 -25.047 1.00 54.28 81 GLY A O 1
ATOM 600 N N . ILE A 1 82 ? 15.838 -0.476 -25.134 1.00 50.69 82 ILE A N 1
ATOM 601 C CA . ILE A 1 82 ? 15.683 -0.516 -26.585 1.00 50.69 82 ILE A CA 1
ATOM 602 C C . ILE A 1 82 ? 16.745 0.443 -27.138 1.00 50.69 82 ILE A C 1
ATOM 604 O O . ILE A 1 82 ? 16.478 1.609 -27.396 1.00 50.69 82 ILE A O 1
ATOM 608 N N . ASN A 1 83 ? 17.985 -0.031 -27.255 1.00 49.97 83 ASN A N 1
ATOM 609 C CA . ASN A 1 83 ? 18.949 0.526 -28.189 1.00 49.97 83 ASN A CA 1
ATOM 610 C C . ASN A 1 83 ? 18.565 -0.032 -29.560 1.00 49.97 83 ASN A C 1
ATOM 612 O O . ASN A 1 83 ? 19.172 -0.984 -30.053 1.00 49.97 83 ASN A O 1
ATOM 616 N N . GLU A 1 84 ? 17.506 0.521 -30.144 1.00 46.38 84 GLU A N 1
ATOM 617 C CA . GLU A 1 84 ? 17.271 0.400 -31.575 1.00 46.38 84 GLU A CA 1
ATOM 618 C C . GLU A 1 84 ? 17.962 1.570 -32.277 1.00 46.38 84 GLU A C 1
ATOM 620 O O . GLU A 1 84 ? 17.419 2.664 -32.348 1.00 46.38 84 GLU A O 1
ATOM 625 N N . ARG A 1 85 ? 19.155 1.238 -32.790 1.00 40.94 85 ARG A N 1
ATOM 626 C CA . ARG A 1 85 ? 19.897 1.831 -33.918 1.00 40.94 85 ARG A CA 1
ATOM 627 C C . ARG A 1 85 ? 20.455 3.246 -33.784 1.00 40.94 85 ARG A C 1
ATOM 629 O O . ARG A 1 85 ? 19.686 4.224 -33.813 1.00 40.94 85 ARG A O 1
#

Foldseek 3Di:
DFAAAQWKFAFKKWKKKWWAADPVRHGDPPIRPIDIWTFHDIDHHGDDDDTDTDDPDDDPVRTHDMDTDDMDTPDIGRDPPPPPD

Radius of gyration: 16.85 Å; chains: 1; bounding box: 38×24×53 Å

Secondary structure (DSSP, 8-state):
-B--SSEEEEEEEEEEEEE-B-TTSPBPSSPEEEEEEEEEEEE-TT-B-------TTS-TTT--EEEEEEEEEEEEEE-------